Protein AF-A0A7C7FNX7-F1 (afdb_monomer_lite)

Structure (mmCIF, N/CA/C/O backbone):
data_AF-A0A7C7FNX7-F1
#
_entry.id   AF-A0A7C7FNX7-F1
#
loop_
_atom_site.group_PDB
_atom_site.id
_atom_site.type_symbol
_atom_site.label_atom_id
_atom_site.label_alt_id
_atom_site.label_comp_id
_atom_site.label_asym_id
_atom_site.label_entity_id
_atom_site.label_seq_id
_atom_site.pdbx_PDB_ins_code
_atom_site.Cartn_x
_atom_site.Cartn_y
_atom_site.Cartn_z
_atom_site.occupancy
_atom_site.B_iso_or_equiv
_atom_site.auth_seq_id
_atom_site.auth_comp_id
_atom_site.auth_asym_id
_atom_site.auth_atom_id
_atom_site.pdbx_PDB_model_num
ATOM 1 N N . MET A 1 1 ? 44.737 -27.401 10.312 1.00 45.41 1 MET A N 1
ATOM 2 C CA . MET A 1 1 ? 44.401 -27.559 8.878 1.00 45.41 1 MET A CA 1
ATOM 3 C C . MET A 1 1 ? 43.251 -26.613 8.547 1.00 45.41 1 MET A C 1
ATOM 5 O O . MET A 1 1 ? 42.164 -26.825 9.060 1.00 45.41 1 MET A O 1
ATOM 9 N N . ALA A 1 2 ? 43.481 -25.545 7.776 1.00 48.00 2 ALA A N 1
ATOM 10 C CA . ALA A 1 2 ? 42.431 -24.605 7.366 1.00 48.00 2 ALA A CA 1
ATOM 11 C C . ALA A 1 2 ? 42.115 -24.817 5.878 1.00 48.00 2 ALA A C 1
ATOM 13 O O . ALA A 1 2 ? 42.978 -24.641 5.018 1.00 48.00 2 ALA A O 1
ATOM 14 N N . ALA A 1 3 ? 40.890 -25.251 5.582 1.00 56.72 3 ALA A N 1
ATOM 15 C CA . ALA A 1 3 ? 40.436 -25.540 4.229 1.00 56.72 3 ALA A CA 1
ATOM 16 C C . ALA A 1 3 ? 40.260 -24.241 3.424 1.00 56.72 3 ALA A C 1
ATOM 18 O O . ALA A 1 3 ? 39.445 -23.379 3.752 1.00 56.72 3 ALA A O 1
ATOM 19 N N . LYS A 1 4 ? 41.028 -24.105 2.340 1.00 54.16 4 LYS A N 1
ATOM 20 C CA . LYS A 1 4 ? 40.952 -22.979 1.403 1.00 54.16 4 LYS A CA 1
ATOM 21 C C . LYS A 1 4 ? 39.741 -23.169 0.476 1.00 54.16 4 LYS A C 1
ATOM 23 O O . LYS A 1 4 ? 39.792 -23.968 -0.456 1.00 54.16 4 LYS A O 1
ATOM 28 N N . LYS A 1 5 ? 38.649 -22.433 0.706 1.00 54.88 5 LYS A N 1
ATOM 29 C CA . LYS A 1 5 ? 37.478 -22.399 -0.192 1.00 54.88 5 LYS A CA 1
ATOM 30 C C . LYS A 1 5 ? 37.850 -21.672 -1.494 1.00 54.88 5 LYS A C 1
ATOM 32 O O . LYS A 1 5 ? 37.996 -20.453 -1.505 1.00 54.88 5 LYS A O 1
ATOM 37 N N . LYS A 1 6 ? 38.028 -22.409 -2.598 1.00 52.97 6 LYS A N 1
ATOM 38 C CA . LYS A 1 6 ? 38.186 -21.830 -3.945 1.00 52.97 6 LYS A CA 1
ATOM 39 C C . LYS A 1 6 ? 36.827 -21.321 -4.436 1.00 52.97 6 LYS A C 1
ATOM 41 O O . LYS A 1 6 ? 35.937 -22.111 -4.725 1.00 52.97 6 LYS A O 1
ATOM 46 N N . ILE A 1 7 ? 36.675 -20.003 -4.534 1.00 62.59 7 ILE A N 1
ATOM 47 C CA . ILE A 1 7 ? 35.540 -19.360 -5.202 1.00 62.59 7 ILE A CA 1
ATOM 48 C C . ILE A 1 7 ? 35.796 -19.458 -6.711 1.00 62.59 7 ILE A C 1
ATOM 50 O O . ILE A 1 7 ? 36.658 -18.768 -7.252 1.00 62.59 7 ILE A O 1
ATOM 54 N N . THR A 1 8 ? 35.098 -20.363 -7.391 1.00 60.53 8 THR A N 1
ATOM 55 C CA . THR A 1 8 ? 35.139 -20.499 -8.851 1.00 60.53 8 THR A CA 1
ATOM 56 C C . THR A 1 8 ? 34.209 -19.459 -9.466 1.00 60.53 8 THR A C 1
ATOM 58 O O . THR A 1 8 ? 33.028 -19.707 -9.696 1.00 60.53 8 THR A O 1
ATOM 61 N N . THR A 1 9 ? 34.720 -18.254 -9.694 1.00 65.25 9 THR A N 1
ATOM 62 C CA . THR A 1 9 ? 33.984 -17.221 -10.426 1.00 65.25 9 THR A CA 1
ATOM 63 C C . THR A 1 9 ? 33.768 -17.683 -11.867 1.00 65.25 9 THR A C 1
ATOM 65 O O . THR A 1 9 ? 34.737 -17.932 -12.589 1.00 65.25 9 THR A O 1
ATOM 68 N N . ASN A 1 10 ? 32.504 -17.783 -12.294 1.00 65.25 10 ASN A N 1
ATOM 69 C CA . ASN A 1 10 ? 32.106 -18.059 -13.676 1.00 65.25 10 ASN A CA 1
ATOM 70 C C . ASN A 1 10 ? 32.500 -16.867 -14.574 1.00 65.25 10 ASN A C 1
ATOM 72 O O . ASN A 1 10 ? 31.714 -15.963 -14.849 1.00 65.25 10 ASN A O 1
ATOM 76 N N . ARG A 1 11 ? 33.778 -16.838 -14.961 1.00 70.19 11 ARG A N 1
ATOM 77 C CA . ARG A 1 11 ? 34.426 -15.768 -15.733 1.00 70.19 11 ARG A CA 1
ATOM 78 C C . ARG A 1 11 ? 33.885 -15.643 -17.159 1.00 70.19 11 ARG A C 1
ATOM 80 O O . ARG A 1 11 ? 34.143 -14.629 -17.788 1.00 70.19 11 ARG A O 1
ATOM 87 N N . SER A 1 12 ? 33.199 -16.660 -17.684 1.00 73.62 12 SER A N 1
ATOM 88 C CA . SER A 1 12 ? 32.731 -16.675 -19.075 1.00 73.62 12 SER A CA 1
ATOM 89 C C . SER A 1 12 ? 31.522 -15.765 -19.262 1.00 73.62 12 SER A C 1
ATOM 91 O O . SER A 1 12 ? 31.578 -14.867 -20.093 1.00 73.62 12 SER A O 1
ATOM 93 N N . VAL A 1 13 ? 30.489 -15.913 -18.428 1.00 80.06 13 VAL A N 1
ATOM 94 C CA . VAL A 1 13 ? 29.275 -15.090 -18.525 1.00 80.06 13 VAL A CA 1
ATOM 95 C C . VAL A 1 13 ? 29.602 -13.620 -18.262 1.00 80.06 13 VAL A C 1
ATOM 97 O O . VAL A 1 13 ? 29.242 -12.760 -19.056 1.00 80.06 13 VAL A O 1
ATOM 100 N N . THR A 1 14 ? 30.370 -13.315 -17.210 1.00 81.00 14 THR A N 1
ATOM 101 C CA . THR A 1 14 ? 30.761 -11.927 -16.907 1.00 81.00 14 THR A CA 1
ATOM 102 C C . THR A 1 14 ? 31.617 -11.299 -18.004 1.00 81.00 14 THR A C 1
ATOM 104 O O . THR A 1 14 ? 31.426 -10.125 -18.298 1.00 81.00 14 T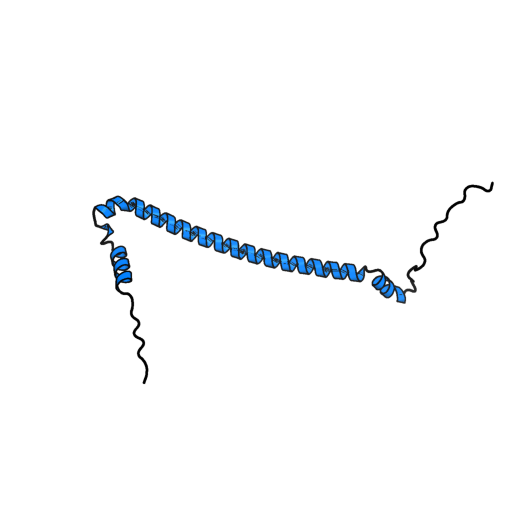HR A O 1
ATOM 107 N N . ARG A 1 15 ? 32.502 -12.057 -18.669 1.00 81.69 15 ARG A N 1
ATOM 108 C CA . ARG A 1 15 ? 33.242 -11.566 -19.845 1.00 81.69 15 ARG A CA 1
ATOM 109 C C . ARG A 1 15 ? 32.327 -11.293 -21.032 1.00 81.69 15 ARG A C 1
ATOM 111 O O . ARG A 1 15 ? 32.461 -10.234 -21.624 1.00 81.69 15 ARG A O 1
ATOM 118 N N . SER A 1 16 ? 31.367 -12.167 -21.326 1.00 76.44 16 SER A N 1
ATOM 119 C CA . SER A 1 16 ? 30.401 -11.934 -22.407 1.00 76.44 16 SER A CA 1
ATOM 120 C C . SER A 1 16 ? 29.541 -10.692 -22.156 1.00 76.44 16 SER A C 1
ATOM 122 O O . SER A 1 16 ? 29.326 -9.904 -23.071 1.00 76.44 16 SER A O 1
ATOM 124 N N . PHE A 1 17 ? 29.115 -10.450 -20.911 1.00 82.44 17 PHE A N 1
ATOM 125 C CA . PHE A 1 17 ? 28.437 -9.199 -20.549 1.00 82.44 17 PHE A CA 1
ATOM 126 C C . PHE A 1 17 ? 29.362 -7.978 -20.686 1.00 82.44 17 PHE A C 1
ATOM 128 O O . PHE A 1 17 ? 28.940 -6.962 -21.229 1.00 82.44 17 PHE A O 1
ATOM 135 N N . LEU A 1 18 ? 30.624 -8.071 -20.253 1.00 83.25 18 LEU A N 1
ATOM 136 C CA . LEU A 1 18 ? 31.604 -6.986 -20.404 1.00 83.25 18 LEU A CA 1
ATOM 137 C C . LEU A 1 18 ? 31.927 -6.686 -21.878 1.00 83.25 18 LEU A C 1
ATOM 139 O O . LEU A 1 18 ? 32.066 -5.526 -22.245 1.00 83.25 18 LEU A O 1
ATOM 143 N N . GLU A 1 19 ? 32.010 -7.700 -22.738 1.00 79.94 19 GLU A N 1
ATOM 144 C CA . GLU A 1 19 ? 32.243 -7.547 -24.181 1.00 79.94 19 GLU A CA 1
ATOM 145 C C . GLU A 1 19 ? 31.055 -6.891 -24.899 1.00 79.94 19 GLU A C 1
ATOM 147 O O . GLU A 1 19 ? 31.257 -6.074 -25.800 1.00 79.94 19 GLU A O 1
ATOM 152 N N . VAL A 1 20 ? 29.826 -7.196 -24.470 1.00 80.00 20 VAL A N 1
ATOM 153 C CA . VAL A 1 20 ? 28.607 -6.536 -24.963 1.00 80.00 20 VAL A CA 1
ATOM 154 C C . VAL A 1 20 ? 28.541 -5.081 -24.486 1.00 80.00 20 VAL A C 1
ATOM 156 O O . VAL A 1 20 ? 28.216 -4.201 -25.282 1.00 80.00 20 VAL A O 1
ATOM 159 N N . LEU A 1 21 ? 28.911 -4.803 -23.230 1.00 77.56 21 LEU A N 1
ATOM 160 C CA . LEU A 1 21 ? 28.955 -3.441 -22.677 1.00 77.56 21 LEU A CA 1
ATOM 161 C C . LEU A 1 21 ? 30.069 -2.577 -23.286 1.00 77.56 21 LEU A C 1
ATOM 163 O O . LEU A 1 21 ? 29.871 -1.382 -23.474 1.00 77.56 21 LEU A O 1
ATOM 167 N N . ASN A 1 22 ? 31.206 -3.175 -23.655 1.00 79.06 22 ASN A N 1
ATOM 168 C CA . ASN A 1 22 ? 32.313 -2.491 -24.333 1.00 79.06 22 ASN A CA 1
ATOM 169 C C . ASN A 1 22 ? 31.995 -2.112 -25.794 1.00 79.06 22 ASN A C 1
ATOM 171 O O . ASN A 1 22 ? 32.835 -1.526 -26.472 1.00 79.06 22 ASN A O 1
ATOM 175 N N . GLY A 1 23 ? 30.807 -2.450 -26.307 1.00 75.81 23 GLY A N 1
ATOM 176 C CA . GLY A 1 23 ? 30.300 -1.939 -27.582 1.00 75.81 23 GLY A CA 1
ATOM 177 C C . GLY A 1 23 ? 30.877 -2.597 -28.835 1.00 75.81 23 GLY A C 1
ATOM 178 O O . GLY A 1 23 ? 30.376 -2.339 -29.924 1.00 75.81 23 GLY A O 1
ATOM 179 N N . ASN A 1 24 ? 31.837 -3.520 -28.713 1.00 78.06 24 ASN A N 1
ATOM 180 C CA . ASN A 1 24 ? 32.415 -4.232 -29.862 1.00 78.06 24 ASN A CA 1
ATOM 181 C C . ASN A 1 24 ? 31.376 -5.088 -30.625 1.00 78.06 24 ASN A C 1
ATOM 183 O O . ASN A 1 24 ? 31.545 -5.405 -31.800 1.00 78.06 24 ASN A O 1
ATOM 187 N N . PHE A 1 25 ? 30.272 -5.457 -29.967 1.00 74.81 25 PHE A N 1
ATOM 188 C CA . PHE A 1 25 ? 29.124 -6.104 -30.607 1.00 74.81 25 PHE A CA 1
ATOM 189 C C . PHE A 1 25 ? 28.284 -5.131 -31.455 1.00 74.81 25 PHE A C 1
ATOM 191 O O . PHE A 1 25 ? 27.757 -5.531 -32.491 1.00 74.81 25 PHE A O 1
ATOM 198 N N . LEU A 1 26 ? 28.192 -3.861 -31.048 1.00 73.75 26 LEU A N 1
ATOM 199 C CA . LEU A 1 26 ? 27.372 -2.831 -31.698 1.00 73.75 26 LEU A CA 1
ATOM 200 C C . LEU A 1 26 ? 27.996 -2.322 -33.003 1.00 73.75 26 LEU A C 1
ATOM 202 O O . LEU A 1 26 ? 27.277 -1.815 -33.855 1.00 73.75 26 LEU A O 1
ATOM 206 N N . THR A 1 27 ? 29.307 -2.499 -33.184 1.00 74.81 27 THR A N 1
ATOM 207 C CA . THR A 1 27 ? 30.049 -2.097 -34.392 1.00 74.81 27 THR A CA 1
ATOM 208 C C . THR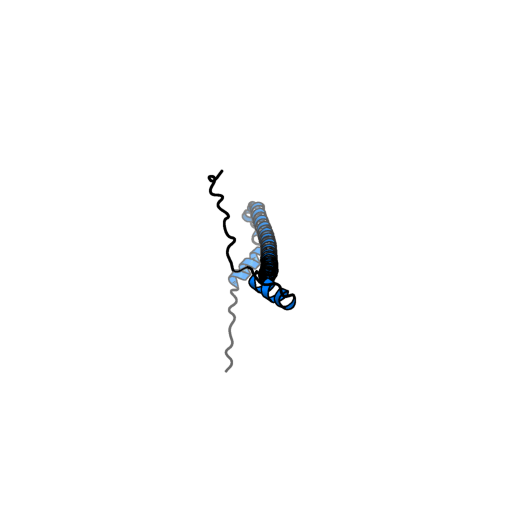 A 1 27 ? 29.840 -3.038 -35.583 1.00 74.81 27 THR A C 1
ATOM 210 O O . THR A 1 27 ? 30.262 -2.728 -36.693 1.00 74.81 27 THR A O 1
ATOM 213 N N . ARG A 1 28 ? 29.204 -4.202 -35.386 1.00 79.25 28 ARG A N 1
ATOM 214 C CA . ARG A 1 28 ? 28.865 -5.115 -36.490 1.00 79.25 28 ARG A CA 1
ATOM 215 C C . ARG A 1 28 ? 27.716 -4.514 -37.305 1.00 79.25 28 ARG A C 1
ATOM 217 O O . ARG A 1 28 ? 26.705 -4.131 -36.725 1.00 79.25 28 ARG A O 1
ATOM 224 N N . GLU A 1 29 ? 27.815 -4.504 -38.636 1.00 76.12 29 GLU A N 1
ATOM 225 C CA . GLU A 1 29 ? 26.784 -3.944 -39.539 1.00 76.12 29 GLU A CA 1
ATOM 226 C C . GLU A 1 29 ? 25.363 -4.461 -39.238 1.00 76.12 29 GLU A C 1
ATOM 228 O O . GLU A 1 29 ? 24.398 -3.694 -39.233 1.00 76.12 29 GLU A O 1
ATOM 233 N N . SER A 1 30 ? 25.226 -5.743 -38.883 1.00 75.88 30 SER A N 1
ATOM 234 C CA . SER A 1 30 ? 23.943 -6.334 -38.479 1.00 75.88 30 SER A CA 1
ATOM 235 C C . SER A 1 30 ? 23.401 -5.778 -37.156 1.00 75.88 30 SER A C 1
ATOM 237 O O . SER A 1 30 ? 22.191 -5.646 -36.997 1.00 75.88 30 SER A O 1
ATOM 239 N N . ALA A 1 31 ? 24.270 -5.439 -36.199 1.00 77.94 31 ALA A N 1
ATOM 240 C CA . ALA A 1 31 ? 23.863 -4.884 -34.909 1.00 77.94 31 ALA A CA 1
ATOM 241 C C . ALA A 1 31 ? 23.392 -3.430 -35.046 1.00 77.94 31 ALA A C 1
ATOM 243 O O . ALA A 1 31 ? 22.393 -3.057 -34.432 1.00 77.94 31 ALA A O 1
ATOM 244 N N . ILE A 1 32 ? 24.033 -2.643 -35.919 1.00 81.19 32 ILE A N 1
ATOM 245 C CA . ILE A 1 32 ? 23.621 -1.265 -36.232 1.00 81.19 32 ILE A CA 1
ATOM 246 C C . ILE A 1 32 ? 22.194 -1.244 -36.803 1.00 81.19 32 ILE A C 1
ATOM 248 O O . ILE A 1 32 ? 21.377 -0.417 -36.399 1.00 81.19 32 ILE A O 1
ATOM 252 N N . LYS A 1 33 ? 21.845 -2.207 -37.669 1.00 85.56 33 LYS A N 1
ATOM 253 C CA . LYS A 1 33 ? 20.494 -2.334 -38.247 1.00 85.56 33 LYS A CA 1
ATOM 254 C C . LYS A 1 33 ? 19.403 -2.612 -37.201 1.00 85.56 33 LYS A C 1
ATOM 256 O O . LYS A 1 33 ? 18.269 -2.167 -37.368 1.00 85.56 33 LYS A O 1
ATOM 261 N N . HIS A 1 34 ? 19.728 -3.333 -36.126 1.00 86.00 34 HIS A N 1
ATOM 262 C CA . HIS A 1 34 ? 18.785 -3.694 -35.056 1.00 86.00 34 HIS A CA 1
ATOM 263 C C . HIS A 1 34 ? 18.878 -2.799 -33.811 1.00 86.00 34 HIS A C 1
ATOM 265 O O . HIS A 1 34 ? 18.091 -2.959 -32.877 1.00 86.00 34 HIS A O 1
ATOM 271 N N . LEU A 1 35 ? 19.786 -1.822 -33.807 1.00 86.62 35 LEU A N 1
ATOM 272 C CA . LEU A 1 35 ? 19.967 -0.861 -32.724 1.00 86.62 35 LEU A CA 1
ATOM 273 C C . LEU A 1 35 ? 18.668 -0.156 -32.271 1.00 86.62 35 LEU A C 1
ATOM 275 O O . LEU A 1 35 ? 18.428 -0.129 -31.062 1.00 86.62 35 LEU A O 1
ATOM 279 N N . PRO A 1 36 ? 17.785 0.355 -33.161 1.00 88.31 36 PRO A N 1
ATOM 280 C CA . PRO A 1 36 ? 16.537 0.990 -32.722 1.00 88.31 36 PRO A CA 1
ATOM 281 C C . PRO A 1 36 ? 15.582 0.015 -32.016 1.00 88.31 36 PRO A C 1
ATOM 283 O O . PRO A 1 36 ? 14.895 0.399 -31.073 1.00 88.31 36 PRO A O 1
ATOM 286 N N . PHE A 1 37 ? 15.568 -1.261 -32.416 1.00 88.81 37 PHE A N 1
ATOM 287 C CA . PHE A 1 37 ? 14.770 -2.294 -31.749 1.00 88.81 37 PHE A CA 1
ATOM 288 C C . PHE A 1 37 ? 15.323 -2.631 -30.357 1.00 88.81 37 PHE A C 1
ATOM 290 O O . PHE A 1 37 ? 14.562 -2.804 -29.407 1.00 88.81 37 PHE A O 1
ATOM 297 N N . LEU A 1 38 ? 16.648 -2.668 -30.207 1.00 88.62 38 LEU A N 1
ATOM 298 C CA . LEU A 1 38 ? 17.281 -2.897 -28.910 1.00 88.62 38 LEU A CA 1
ATOM 299 C C . LEU A 1 38 ? 17.010 -1.732 -27.946 1.00 88.62 38 LEU A C 1
ATOM 301 O O . LEU A 1 38 ? 16.678 -1.972 -26.788 1.00 88.62 38 LEU A O 1
ATOM 305 N N . LEU A 1 39 ? 17.054 -0.486 -28.430 1.00 90.31 39 LEU A N 1
ATOM 306 C CA . LEU A 1 39 ? 16.658 0.693 -27.650 1.00 90.31 39 LEU A CA 1
ATOM 307 C C . LEU A 1 39 ? 15.179 0.672 -27.243 1.00 90.31 39 LEU A C 1
ATOM 309 O O . LEU A 1 39 ? 14.830 1.083 -26.138 1.00 90.31 39 LEU A O 1
ATOM 313 N N . PHE A 1 40 ? 14.302 0.164 -28.106 1.00 93.88 40 PHE A N 1
ATOM 314 C CA . PHE A 1 40 ? 12.901 -0.031 -27.748 1.00 93.88 40 PHE A CA 1
ATOM 315 C C . PHE A 1 40 ? 12.744 -1.031 -26.591 1.00 93.88 40 PHE A C 1
ATOM 317 O O . PHE A 1 40 ? 12.014 -0.768 -25.635 1.00 93.88 40 PHE A O 1
ATOM 324 N N . LEU A 1 41 ? 13.477 -2.148 -26.626 1.00 94.12 41 LEU A N 1
ATOM 325 C CA . LEU A 1 41 ? 13.461 -3.133 -25.542 1.00 94.12 41 LEU A CA 1
ATOM 326 C C . LEU A 1 41 ? 14.027 -2.578 -24.233 1.00 94.12 41 LEU A C 1
ATOM 328 O O . LEU A 1 41 ? 13.445 -2.817 -23.176 1.00 94.12 41 LEU A O 1
ATOM 332 N N . THR A 1 42 ? 15.129 -1.826 -24.275 1.00 93.12 42 THR A N 1
ATOM 333 C CA . THR A 1 42 ? 15.693 -1.220 -23.057 1.00 93.12 42 THR A CA 1
ATOM 334 C C . THR A 1 42 ? 14.730 -0.210 -22.441 1.00 93.12 42 THR A C 1
ATOM 336 O O . THR A 1 42 ? 14.570 -0.197 -21.220 1.00 93.12 42 THR A O 1
ATOM 339 N N . LEU A 1 43 ? 14.027 0.575 -23.263 1.00 96.56 43 LEU A N 1
ATOM 340 C CA . LEU A 1 43 ? 12.975 1.481 -22.804 1.00 96.56 43 LEU A CA 1
ATOM 341 C C . LEU A 1 43 ? 11.818 0.721 -22.146 1.00 96.56 43 LEU A C 1
ATOM 343 O O . LEU A 1 43 ? 11.333 1.136 -21.093 1.00 96.56 43 LEU A O 1
ATOM 347 N N . LEU A 1 44 ? 11.408 -0.413 -22.717 1.00 96.31 44 LEU A N 1
ATOM 348 C CA . LEU A 1 44 ? 10.352 -1.261 -22.160 1.00 96.31 44 LEU A CA 1
ATOM 349 C C . LEU A 1 44 ? 10.770 -1.843 -20.802 1.00 96.31 44 LEU A C 1
ATOM 351 O O . LEU A 1 44 ? 10.003 -1.784 -19.843 1.00 96.31 44 LEU A O 1
ATOM 355 N N . VAL A 1 45 ? 12.012 -2.319 -20.682 1.00 95.75 45 VAL A N 1
ATOM 356 C CA . VAL A 1 45 ? 12.576 -2.799 -19.409 1.00 95.75 45 VAL A CA 1
ATOM 357 C C . VAL A 1 45 ? 12.626 -1.679 -18.369 1.00 95.75 45 VAL A C 1
ATOM 359 O O . VAL A 1 45 ? 12.219 -1.887 -17.226 1.00 95.75 45 VAL A O 1
ATOM 362 N N . LEU A 1 46 ? 13.071 -0.480 -18.749 1.00 96.00 46 LEU A N 1
ATOM 363 C CA . LEU A 1 46 ? 13.113 0.665 -17.840 1.00 96.00 46 LEU A CA 1
ATOM 364 C C . LEU A 1 46 ? 11.704 1.065 -17.375 1.00 96.00 46 LEU A C 1
ATOM 366 O O . LEU A 1 46 ? 11.483 1.288 -16.184 1.00 96.00 46 LEU A O 1
ATOM 370 N N . SER A 1 47 ? 10.740 1.088 -18.298 1.00 96.75 47 SER A N 1
ATOM 371 C CA . SER A 1 47 ? 9.329 1.330 -17.990 1.00 96.75 47 SER A CA 1
ATOM 372 C C . SER A 1 47 ? 8.764 0.260 -17.051 1.00 96.75 47 SER A C 1
ATOM 374 O O . SER A 1 47 ? 8.058 0.583 -16.095 1.00 96.75 47 SER A O 1
ATOM 376 N N . TYR A 1 48 ? 9.117 -1.009 -17.258 1.00 95.88 48 TYR A N 1
ATOM 377 C CA . TYR A 1 48 ? 8.703 -2.112 -16.394 1.00 95.88 48 TYR A CA 1
ATOM 378 C C . TYR A 1 48 ? 9.244 -1.965 -14.968 1.00 95.88 48 TYR A C 1
ATOM 380 O O . TYR A 1 48 ? 8.477 -2.071 -14.013 1.00 95.88 48 TYR A O 1
ATOM 388 N N . ILE A 1 49 ? 10.536 -1.657 -14.810 1.00 94.69 49 ILE A N 1
ATOM 389 C CA . ILE A 1 49 ? 11.147 -1.422 -13.491 1.00 94.69 49 ILE A CA 1
ATOM 390 C C . ILE A 1 49 ? 10.459 -0.242 -12.789 1.00 94.69 49 ILE A C 1
ATOM 392 O O . ILE A 1 49 ? 10.136 -0.327 -11.603 1.00 94.69 49 ILE A O 1
ATOM 396 N N . GLY A 1 50 ? 10.172 0.836 -13.527 1.00 95.00 50 GLY A N 1
ATOM 397 C CA . GLY A 1 50 ? 9.426 1.983 -13.009 1.00 95.00 50 GLY A CA 1
ATOM 398 C C . GLY A 1 50 ? 8.029 1.603 -12.508 1.00 95.00 50 GLY A C 1
ATOM 399 O O . GLY A 1 50 ? 7.660 1.942 -11.381 1.00 95.00 50 GLY A O 1
ATOM 400 N N . ASN A 1 51 ? 7.280 0.840 -13.305 1.00 95.75 51 ASN A N 1
ATOM 401 C CA . ASN A 1 51 ? 5.954 0.348 -12.928 1.00 95.75 51 ASN A CA 1
ATOM 402 C C . ASN A 1 51 ? 6.001 -0.595 -11.717 1.00 95.75 51 ASN A C 1
ATOM 404 O O . ASN A 1 51 ? 5.160 -0.484 -10.826 1.00 95.75 51 ASN A O 1
ATOM 408 N N . ALA A 1 52 ? 6.997 -1.480 -11.638 1.00 94.31 52 ALA A N 1
ATOM 409 C CA . ALA A 1 52 ? 7.169 -2.387 -10.507 1.00 94.31 52 ALA A CA 1
ATOM 410 C C . ALA A 1 52 ? 7.400 -1.619 -9.193 1.00 94.31 52 ALA A C 1
ATOM 412 O O . ALA A 1 52 ? 6.756 -1.911 -8.185 1.00 94.31 52 ALA A O 1
ATOM 413 N N . HIS A 1 53 ? 8.248 -0.585 -9.211 1.00 94.81 53 HIS A N 1
ATOM 414 C CA . HIS A 1 53 ? 8.462 0.266 -8.037 1.00 94.81 53 HIS A CA 1
ATOM 415 C C . HIS A 1 53 ? 7.221 1.071 -7.645 1.00 94.81 53 HIS A C 1
ATOM 417 O O . HIS A 1 53 ? 6.982 1.283 -6.454 1.00 94.81 53 HIS A O 1
ATOM 423 N N . TYR A 1 54 ? 6.428 1.526 -8.618 1.00 92.69 54 TYR A N 1
ATOM 424 C CA . TYR A 1 54 ? 5.161 2.196 -8.329 1.00 92.69 54 TYR A CA 1
ATOM 425 C C . TYR A 1 54 ? 4.176 1.238 -7.647 1.00 92.69 54 TYR A C 1
ATOM 427 O O . TYR A 1 54 ? 3.647 1.557 -6.582 1.00 92.69 54 TYR A O 1
ATOM 435 N N . ALA A 1 55 ? 4.019 0.029 -8.191 1.00 91.69 55 ALA A N 1
ATOM 436 C CA . ALA A 1 55 ? 3.160 -0.999 -7.616 1.00 91.69 55 ALA A CA 1
ATOM 437 C C . ALA A 1 55 ? 3.585 -1.375 -6.187 1.00 91.69 55 ALA A C 1
ATOM 439 O O . ALA A 1 55 ? 2.738 -1.479 -5.301 1.00 91.69 55 ALA A O 1
ATOM 440 N N . GLU A 1 56 ? 4.889 -1.515 -5.928 1.00 91.56 56 GLU A N 1
ATOM 441 C CA . GLU A 1 56 ? 5.397 -1.817 -4.586 1.00 91.56 56 GLU A CA 1
ATOM 442 C C . GLU A 1 56 ? 5.039 -0.719 -3.570 1.00 91.56 56 GLU A C 1
ATOM 444 O O . GLU A 1 56 ? 4.615 -1.020 -2.450 1.00 91.56 56 GLU A O 1
ATOM 449 N N . LYS A 1 57 ? 5.164 0.558 -3.953 1.00 91.44 57 LYS A N 1
ATOM 450 C CA . LYS A 1 57 ? 4.779 1.683 -3.085 1.00 91.44 57 LYS A CA 1
ATOM 451 C C . LYS A 1 57 ? 3.287 1.648 -2.765 1.00 91.44 57 LYS A C 1
ATOM 453 O O . LYS A 1 57 ? 2.922 1.699 -1.591 1.00 91.44 57 LYS A O 1
ATOM 458 N N . THR A 1 58 ? 2.443 1.481 -3.781 1.00 91.38 58 THR A N 1
ATOM 459 C CA . THR A 1 58 ? 0.986 1.395 -3.606 1.00 91.38 58 THR A CA 1
ATOM 460 C C . THR A 1 58 ? 0.585 0.209 -2.728 1.00 91.38 58 THR A C 1
ATOM 462 O O . THR A 1 58 ? -0.290 0.339 -1.870 1.00 91.38 58 THR A O 1
ATOM 465 N N . LEU A 1 59 ? 1.245 -0.942 -2.882 1.00 92.75 59 LEU A N 1
ATOM 466 C CA . LEU A 1 59 ? 1.004 -2.110 -2.033 1.00 92.75 59 LEU A CA 1
ATOM 467 C C . LEU A 1 59 ? 1.356 -1.826 -0.569 1.00 92.75 59 LEU A C 1
ATOM 469 O O . LEU A 1 59 ? 0.528 -2.064 0.312 1.00 92.75 59 LEU A O 1
ATOM 473 N N . ARG A 1 60 ? 2.532 -1.243 -0.303 1.00 92.62 60 ARG A N 1
ATOM 474 C CA . ARG A 1 60 ? 2.954 -0.868 1.059 1.00 92.62 60 ARG A CA 1
ATOM 475 C C . ARG A 1 60 ? 1.994 0.134 1.707 1.00 92.62 60 ARG A C 1
ATOM 477 O O . ARG A 1 60 ? 1.711 0.036 2.902 1.00 92.62 60 ARG A O 1
ATOM 4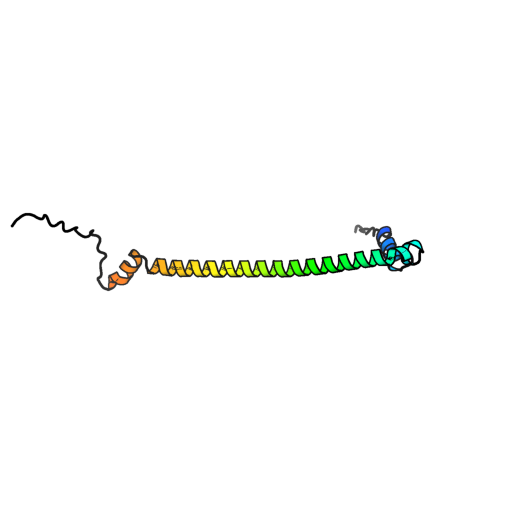84 N N . GLU A 1 61 ? 1.489 1.102 0.949 1.00 92.81 61 GLU A N 1
ATOM 485 C CA . GLU A 1 61 ? 0.491 2.061 1.437 1.00 92.81 61 GLU A CA 1
ATOM 486 C C . GLU A 1 61 ? -0.851 1.388 1.740 1.00 92.81 61 GLU A C 1
ATOM 488 O O . GLU A 1 61 ? -1.441 1.638 2.794 1.00 92.81 61 GLU A O 1
ATOM 493 N N . SER A 1 62 ? -1.299 0.476 0.873 1.00 91.75 62 SER A N 1
ATOM 494 C CA . SER A 1 62 ? -2.520 -0.306 1.091 1.00 91.75 62 SER A CA 1
ATOM 495 C C . SER A 1 62 ? -2.444 -1.136 2.375 1.00 91.75 62 SER A C 1
ATOM 497 O O . SER A 1 62 ? -3.397 -1.165 3.156 1.00 91.75 62 SER A O 1
ATOM 499 N N . GLU A 1 63 ? -1.305 -1.777 2.641 1.00 93.25 63 GLU A N 1
ATOM 500 C CA . GLU A 1 63 ? -1.090 -2.544 3.872 1.00 93.25 63 GLU A CA 1
ATOM 501 C C . GLU A 1 63 ? -1.146 -1.664 5.124 1.00 93.25 63 GLU A C 1
ATOM 503 O O . GLU A 1 63 ? -1.828 -2.014 6.094 1.00 93.25 63 GLU A O 1
ATOM 508 N N . LYS A 1 64 ? -0.498 -0.492 5.094 1.00 94.19 64 LYS A N 1
ATOM 509 C CA . LYS A 1 64 ? -0.577 0.485 6.191 1.00 94.19 64 LYS A CA 1
ATOM 510 C C . LYS A 1 64 ? -2.015 0.932 6.437 1.00 94.19 64 LYS A C 1
ATOM 512 O O . LYS A 1 64 ? -2.470 0.928 7.580 1.00 94.19 64 LYS A O 1
ATOM 517 N N . LEU A 1 65 ? -2.752 1.262 5.377 1.00 93.19 65 LEU A N 1
ATOM 518 C CA . LEU A 1 65 ? -4.143 1.693 5.493 1.00 93.19 65 LEU A CA 1
ATOM 519 C C . LEU A 1 65 ? -5.034 0.587 6.077 1.00 93.19 65 LEU A C 1
ATOM 521 O O . LEU A 1 65 ? -5.838 0.851 6.970 1.00 93.19 65 LEU A O 1
ATOM 525 N N . LYS A 1 66 ? -4.856 -0.665 5.638 1.00 93.31 66 LYS A N 1
ATOM 526 C CA . LYS A 1 66 ? -5.569 -1.828 6.195 1.00 93.31 66 LYS A CA 1
ATOM 527 C C . LYS A 1 66 ? -5.280 -2.021 7.682 1.00 93.31 66 LYS A C 1
ATOM 529 O O . LYS A 1 66 ? -6.203 -2.320 8.441 1.00 93.31 66 LYS A O 1
ATOM 534 N N . LYS A 1 67 ? -4.026 -1.837 8.110 1.00 94.88 67 LYS A N 1
ATOM 535 C CA . LYS A 1 67 ? -3.652 -1.902 9.529 1.00 94.88 67 LYS A CA 1
ATOM 536 C C . LYS A 1 67 ? -4.380 -0.826 10.339 1.00 94.88 67 LYS A C 1
ATOM 538 O O . LYS A 1 67 ? -5.030 -1.165 11.326 1.00 94.88 67 LYS A O 1
ATOM 543 N N . ASN A 1 68 ? -4.370 0.419 9.866 1.00 94.06 68 ASN A N 1
ATOM 544 C CA . ASN A 1 68 ? -5.060 1.531 10.528 1.00 94.06 68 ASN A CA 1
ATOM 545 C C . ASN A 1 68 ? -6.576 1.292 10.621 1.00 94.06 68 ASN A C 1
ATOM 547 O O . ASN A 1 68 ? -7.179 1.512 11.668 1.00 94.06 68 ASN A O 1
ATOM 551 N N . LEU A 1 69 ? -7.201 0.779 9.554 1.00 95.62 69 LEU A N 1
ATOM 552 C CA . LEU A 1 69 ? -8.620 0.410 9.569 1.00 95.62 69 LEU A CA 1
ATOM 553 C C . LEU A 1 69 ? -8.923 -0.686 10.596 1.00 95.62 69 LEU A C 1
ATOM 555 O O . LEU A 1 69 ? -9.950 -0.626 11.273 1.00 95.62 69 LEU A O 1
ATOM 559 N N . LYS A 1 70 ? -8.044 -1.685 10.725 1.00 94.31 70 LYS A N 1
ATOM 560 C CA . LYS A 1 70 ? -8.195 -2.755 11.718 1.00 94.31 70 LYS A CA 1
ATOM 561 C C . LYS A 1 70 ? -8.096 -2.209 13.143 1.00 94.31 70 LYS A C 1
ATOM 563 O O . LYS A 1 70 ? -8.933 -2.560 13.973 1.00 94.31 70 LYS A O 1
ATOM 568 N N . GLU A 1 71 ? -7.118 -1.350 13.412 1.00 94.25 71 GLU A N 1
ATOM 569 C CA . GLU A 1 71 ? -6.948 -0.693 14.714 1.00 94.25 71 GLU A CA 1
ATOM 570 C C . GLU A 1 71 ? -8.164 0.173 15.064 1.00 94.25 71 GLU A C 1
ATOM 572 O O . GLU A 1 71 ? -8.750 0.008 16.134 1.00 94.25 71 GLU A O 1
ATOM 577 N N . LEU A 1 72 ? -8.622 1.009 14.128 1.00 94.81 72 LEU A N 1
ATOM 578 C CA . LEU A 1 72 ? -9.779 1.880 14.336 1.00 94.81 72 LEU A CA 1
ATOM 579 C C . LEU A 1 72 ? -11.068 1.078 14.562 1.00 94.81 72 LEU A C 1
ATOM 581 O O . LEU A 1 72 ? -11.864 1.400 15.446 1.00 94.81 72 LEU A O 1
ATOM 585 N N . ARG A 1 73 ? -11.262 -0.009 13.806 1.00 93.88 73 ARG A N 1
ATOM 586 C CA . ARG A 1 73 ? -12.397 -0.919 14.000 1.00 93.88 73 ARG A CA 1
ATOM 587 C C . ARG A 1 73 ? -12.347 -1.590 15.368 1.00 93.88 73 ARG A C 1
ATOM 589 O O . ARG A 1 73 ? -13.389 -1.713 16.006 1.00 93.88 73 ARG A O 1
ATOM 596 N N . SER A 1 74 ? -11.164 -2.006 15.816 1.00 94.50 74 SER A N 1
ATOM 597 C CA . SER A 1 74 ? -10.982 -2.571 17.154 1.00 94.50 74 SER A CA 1
ATOM 598 C C . SER A 1 74 ? -11.369 -1.557 18.229 1.00 94.50 74 SER A C 1
ATOM 600 O O . SER A 1 74 ? -12.170 -1.884 19.098 1.00 94.50 74 SER A O 1
ATOM 602 N N . ALA A 1 75 ? -10.879 -0.318 18.129 1.00 94.00 75 ALA A N 1
ATOM 603 C CA . ALA A 1 75 ? -11.205 0.747 19.075 1.00 94.00 75 ALA A CA 1
ATOM 604 C C . ALA A 1 75 ? -12.714 1.045 19.120 1.00 94.00 75 ALA A C 1
ATOM 606 O O . ALA A 1 75 ? -13.298 1.131 20.198 1.00 94.00 75 ALA A O 1
ATOM 607 N N . HIS A 1 76 ? -13.368 1.129 17.957 1.00 93.94 76 HIS A N 1
ATOM 608 C CA . HIS A 1 76 ? -14.816 1.325 17.871 1.00 93.94 76 HIS A CA 1
ATOM 609 C C . HIS A 1 76 ? -15.599 0.175 18.520 1.00 93.94 76 HIS A C 1
ATOM 611 O O . HIS A 1 76 ? -16.576 0.408 19.229 1.00 93.94 76 HIS A O 1
ATOM 617 N N . ILE A 1 77 ? -15.182 -1.071 18.281 1.00 93.19 77 ILE A N 1
ATOM 618 C CA . ILE A 1 77 ? -15.818 -2.246 18.881 1.00 93.19 77 ILE A CA 1
ATOM 619 C C . ILE A 1 77 ? -15.681 -2.201 20.406 1.00 93.19 77 ILE A C 1
ATOM 621 O O . ILE A 1 77 ? -16.689 -2.356 21.090 1.00 93.19 77 ILE A O 1
ATOM 625 N N . THR A 1 78 ? -14.485 -1.927 20.931 1.00 94.69 78 THR A N 1
ATOM 626 C CA . THR A 1 78 ? -14.257 -1.795 22.378 1.00 94.69 78 THR A CA 1
ATOM 627 C C . THR A 1 78 ? -15.122 -0.693 22.987 1.00 94.69 78 THR A C 1
ATOM 629 O O . THR A 1 78 ? -15.867 -0.957 23.923 1.00 94.69 78 THR A O 1
ATOM 632 N N . ALA A 1 79 ? -15.123 0.510 22.406 1.00 92.69 79 ALA A N 1
ATOM 633 C CA . ALA A 1 79 ? -15.930 1.623 22.910 1.00 92.69 79 ALA A CA 1
ATOM 634 C C . ALA A 1 79 ? -17.439 1.313 22.891 1.00 92.69 79 ALA A C 1
ATOM 636 O O . ALA A 1 79 ? -18.171 1.649 23.823 1.00 92.69 79 ALA A O 1
ATOM 637 N N . LYS A 1 80 ? -17.916 0.629 21.843 1.00 91.94 80 LYS A N 1
ATOM 638 C CA . LYS A 1 80 ? -19.305 0.165 21.762 1.00 91.94 80 LYS A CA 1
ATOM 639 C C . LYS A 1 80 ? -19.617 -0.876 22.838 1.00 91.94 80 LYS A C 1
ATOM 641 O O . LYS A 1 80 ? -20.704 -0.830 23.410 1.00 91.94 80 LYS A O 1
ATOM 646 N N . PHE A 1 81 ? -18.700 -1.806 23.103 1.00 92.19 81 PHE A N 1
ATOM 647 C CA . PHE A 1 81 ? -18.865 -2.790 24.171 1.00 92.19 81 PHE A CA 1
ATOM 648 C C . PHE A 1 81 ? -18.933 -2.129 25.545 1.00 92.19 81 PHE A C 1
ATOM 650 O O . PHE A 1 81 ? -19.825 -2.476 26.313 1.00 92.19 81 PHE A O 1
ATOM 657 N N . ASP A 1 82 ? -18.083 -1.142 25.825 1.00 90.69 82 ASP A N 1
ATOM 658 C CA . ASP A 1 82 ? -18.124 -0.397 27.088 1.00 90.69 82 ASP A CA 1
ATOM 659 C C . ASP A 1 82 ? -19.466 0.316 27.280 1.00 90.69 82 ASP A C 1
ATOM 661 O O . ASP A 1 82 ? -20.049 0.281 28.366 1.00 90.69 82 ASP A O 1
ATOM 665 N N . LEU A 1 83 ? -19.999 0.921 26.212 1.00 90.44 83 LEU A N 1
ATOM 666 C CA . LEU A 1 83 ? -21.327 1.527 26.239 1.00 90.44 83 LEU A CA 1
ATOM 667 C C . LEU A 1 83 ? -22.412 0.475 2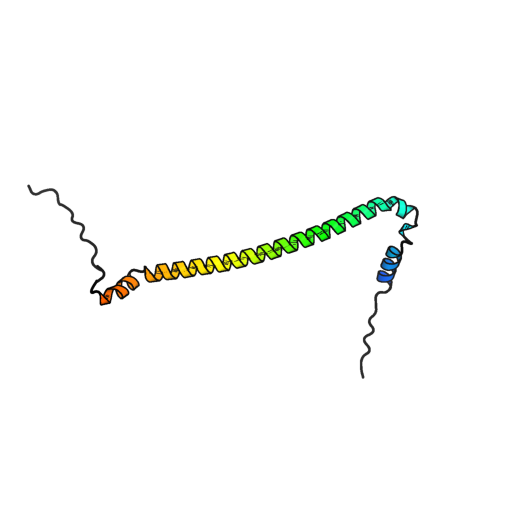6.501 1.00 90.44 83 LEU A C 1
ATOM 669 O O . LEU A 1 83 ? -23.230 0.655 27.395 1.00 90.44 83 LEU A O 1
ATOM 673 N N . MET A 1 84 ? -22.405 -0.639 25.765 1.00 88.81 84 MET A N 1
ATOM 674 C CA . MET A 1 84 ? -23.372 -1.726 25.958 1.00 88.81 84 MET A CA 1
ATOM 675 C C . MET A 1 84 ? -23.308 -2.325 27.364 1.00 88.81 84 MET A C 1
ATOM 677 O O . MET A 1 84 ? -24.348 -2.668 27.919 1.00 88.81 84 MET A O 1
ATOM 681 N N . PHE A 1 85 ? -22.112 -2.440 27.939 1.00 89.94 85 PHE A N 1
ATOM 682 C CA . PHE A 1 85 ? -21.914 -2.931 29.296 1.00 89.94 85 PHE A CA 1
ATOM 683 C C . PHE A 1 85 ? -22.537 -1.976 30.317 1.00 89.94 85 PHE A C 1
ATOM 685 O O . PHE A 1 85 ? -23.336 -2.410 31.142 1.00 89.94 85 PHE A O 1
ATOM 692 N N . LYS A 1 86 ? -22.257 -0.671 30.205 1.00 85.69 86 LYS A N 1
ATOM 693 C CA . LYS A 1 86 ? -22.832 0.353 31.094 1.00 85.69 86 LYS A CA 1
ATOM 694 C C . LYS A 1 86 ? -24.342 0.522 30.920 1.00 85.69 86 LYS A C 1
ATOM 696 O O . LYS A 1 86 ? -25.038 0.784 31.890 1.00 85.69 86 LYS A O 1
ATOM 701 N N . SER A 1 87 ? -24.857 0.375 29.701 1.00 84.88 87 SER A N 1
ATOM 702 C CA . SER A 1 87 ? -26.292 0.465 29.399 1.00 84.88 87 SER A CA 1
ATOM 703 C C . SER A 1 87 ? -27.053 -0.840 29.659 1.00 84.88 87 SER A C 1
ATOM 705 O O . SER A 1 87 ? -28.260 -0.901 29.419 1.00 84.88 87 SER A O 1
ATOM 707 N N . ARG A 1 88 ? -26.380 -1.904 30.115 1.00 86.69 88 ARG A N 1
ATOM 708 C CA . ARG A 1 88 ? -27.018 -3.186 30.417 1.00 86.69 88 ARG A CA 1
ATOM 709 C C . ARG A 1 88 ? -27.921 -3.036 31.638 1.00 86.69 88 ARG A C 1
ATOM 711 O O . ARG A 1 88 ? -27.471 -2.547 32.666 1.00 86.69 88 ARG A O 1
ATOM 718 N N . GLN A 1 89 ? -29.156 -3.532 31.545 1.00 79.88 89 GLN A N 1
ATOM 719 C CA . GLN A 1 89 ? -30.163 -3.437 32.616 1.00 79.88 89 GLN A CA 1
ATOM 720 C C . GLN A 1 89 ? -29.618 -3.872 33.983 1.00 79.88 89 GLN A C 1
ATOM 722 O O . GLN A 1 89 ? -29.683 -3.100 34.925 1.00 79.88 89 GLN A O 1
ATOM 727 N N . SER A 1 90 ? -28.923 -5.012 34.053 1.00 82.62 90 SER A N 1
ATOM 728 C CA . SER A 1 90 ? -28.316 -5.503 35.296 1.00 82.62 90 SER A CA 1
ATOM 729 C C . SER A 1 90 ? -27.229 -4.594 35.887 1.00 82.62 90 SER A C 1
ATOM 731 O O . SER A 1 90 ? -27.051 -4.575 37.098 1.00 82.62 90 SER A O 1
ATOM 733 N N . GLU A 1 91 ? -26.462 -3.884 35.053 1.00 80.38 91 GLU A N 1
ATOM 734 C CA . GLU A 1 91 ? -25.429 -2.948 35.527 1.00 80.38 91 GLU A CA 1
ATOM 735 C C . GLU A 1 91 ? -26.044 -1.602 35.915 1.00 80.38 91 GLU A C 1
ATOM 737 O O . GLU A 1 91 ? -25.665 -1.025 36.929 1.00 80.38 91 GLU A O 1
ATOM 742 N N . VAL A 1 92 ? -27.059 -1.143 35.176 1.00 83.06 92 VAL A N 1
ATOM 743 C CA . VAL A 1 92 ? -27.857 0.028 35.558 1.00 83.06 92 VAL A CA 1
ATOM 744 C C . VAL A 1 92 ? -28.562 -0.225 36.890 1.00 83.06 92 VAL A C 1
ATOM 746 O O . VAL A 1 92 ? -28.485 0.627 37.764 1.00 83.06 92 VAL A O 1
ATOM 749 N N . ALA A 1 93 ? -29.174 -1.399 37.077 1.00 78.75 93 ALA A N 1
ATOM 750 C CA . ALA A 1 93 ? -29.849 -1.803 38.308 1.00 78.75 93 ALA A CA 1
ATOM 751 C C . ALA A 1 93 ? -28.916 -1.797 39.522 1.00 78.75 93 ALA A C 1
ATOM 753 O O . ALA A 1 93 ? -29.285 -1.244 40.552 1.00 78.75 93 ALA A O 1
ATOM 754 N N . LYS A 1 94 ? -27.691 -2.327 39.381 1.00 79.44 94 LYS A N 1
ATOM 755 C CA . LYS A 1 94 ? -26.649 -2.219 40.417 1.00 79.44 94 LYS A CA 1
ATOM 756 C C . LYS A 1 94 ? -26.256 -0.766 40.687 1.00 79.44 94 LYS A C 1
ATOM 758 O O . LYS A 1 94 ? -26.115 -0.371 41.834 1.00 79.44 94 LYS A O 1
ATOM 763 N N . ALA A 1 95 ? -26.080 0.044 39.641 1.00 78.25 95 ALA A N 1
ATOM 764 C CA . ALA A 1 95 ? -25.667 1.440 39.789 1.00 78.25 95 ALA A CA 1
ATOM 765 C C . ALA A 1 95 ? -26.733 2.327 40.462 1.00 78.25 95 ALA A C 1
ATOM 767 O O . ALA A 1 95 ? -26.385 3.342 41.060 1.00 78.25 95 ALA A O 1
ATOM 768 N N . VAL A 1 96 ? -28.017 1.963 40.371 1.00 80.69 96 VAL A N 1
ATOM 769 C CA . VAL A 1 96 ? -29.130 2.678 41.026 1.00 80.69 96 VAL A CA 1
ATOM 770 C C . VAL A 1 96 ? -29.606 2.016 42.326 1.00 80.69 96 VAL A C 1
ATOM 772 O O . VAL A 1 96 ? -30.559 2.502 42.940 1.00 80.69 96 VAL A O 1
ATOM 775 N N . GLU A 1 97 ? -28.950 0.940 42.770 1.00 75.88 97 GLU A N 1
ATOM 776 C CA . GLU A 1 97 ? -29.302 0.196 43.987 1.00 75.88 97 GLU A CA 1
ATOM 777 C C . GLU A 1 97 ? -29.148 1.071 45.242 1.00 75.88 97 GLU A C 1
ATOM 779 O O . GLU A 1 97 ? -30.059 1.134 46.070 1.00 75.88 97 GLU A O 1
ATOM 784 N N . ASP A 1 98 ? -28.075 1.867 45.305 1.00 75.12 98 ASP A N 1
ATOM 785 C CA . ASP A 1 98 ? -27.836 2.859 46.367 1.00 75.12 98 ASP A CA 1
ATOM 786 C C . ASP A 1 98 ? -28.885 3.989 46.383 1.00 75.12 98 ASP A C 1
ATOM 788 O O . ASP A 1 98 ? -29.072 4.662 47.397 1.00 75.12 98 ASP A O 1
ATOM 792 N N . MET A 1 99 ? -29.606 4.195 45.274 1.00 76.25 99 MET A N 1
ATOM 793 C CA . MET A 1 99 ? -30.708 5.161 45.169 1.00 76.25 99 MET A CA 1
ATOM 794 C C . MET A 1 99 ? -32.074 4.550 45.536 1.00 76.25 99 MET A C 1
ATOM 796 O O . MET A 1 99 ? -33.092 5.239 45.465 1.00 76.25 99 MET A O 1
ATOM 800 N N . GLY A 1 100 ? -32.123 3.270 45.933 1.00 67.75 100 GLY A N 1
ATOM 801 C CA . GLY A 1 100 ? -33.342 2.579 46.372 1.00 67.75 100 GLY A CA 1
ATOM 802 C C . GLY A 1 100 ? -34.295 2.160 45.245 1.00 67.75 100 GLY A C 1
ATOM 803 O O . GLY A 1 100 ? -35.425 1.743 45.516 1.00 67.75 100 GLY A O 1
ATOM 804 N N . LEU A 1 101 ? -33.864 2.260 43.984 1.00 66.94 101 LEU A N 1
ATOM 805 C CA . LEU A 1 101 ? -34.652 1.896 42.804 1.00 66.94 101 LEU A CA 1
ATOM 806 C C . LEU A 1 101 ? -34.516 0.389 42.518 1.00 66.94 101 LEU A C 1
ATOM 808 O O . LEU A 1 101 ? -33.410 -0.135 42.443 1.00 66.94 101 LEU A O 1
ATOM 812 N N . LYS A 1 102 ? -35.643 -0.321 42.353 1.00 67.94 102 LYS A N 1
ATOM 813 C CA . LYS A 1 102 ? -35.688 -1.776 42.097 1.00 67.94 102 LYS A CA 1
ATOM 814 C C . LYS A 1 102 ? -36.242 -2.084 40.711 1.00 67.94 102 LYS A C 1
ATOM 816 O O . LYS A 1 102 ? -37.227 -1.482 40.286 1.00 67.94 102 LYS A O 1
ATOM 821 N N . GLU A 1 103 ? -35.644 -3.058 40.027 1.00 66.19 103 GLU A N 1
ATOM 822 C CA . GLU A 1 103 ? -36.172 -3.556 38.755 1.00 66.19 103 GLU A CA 1
ATOM 823 C C . GLU A 1 103 ? -37.568 -4.173 38.940 1.00 66.19 103 GLU A C 1
ATOM 825 O O . GLU A 1 103 ? -37.806 -4.993 39.832 1.00 66.19 103 GLU A O 1
ATOM 830 N N . SER A 1 104 ? -38.498 -3.797 38.059 1.00 66.25 104 SER A N 1
ATOM 831 C CA . SER A 1 104 ? -39.830 -4.400 38.001 1.00 66.25 104 SER A CA 1
ATOM 832 C C . SER A 1 104 ? -39.736 -5.791 37.374 1.00 66.25 104 SER A C 1
ATOM 834 O O . SER A 1 104 ? -39.740 -5.940 36.156 1.00 66.25 104 SER A O 1
ATOM 836 N N . THR A 1 105 ? -39.662 -6.821 38.213 1.00 69.56 105 THR A N 1
ATOM 837 C CA . THR A 1 105 ? -39.635 -8.245 37.821 1.00 69.56 105 THR A CA 1
ATOM 838 C C . THR A 1 105 ? -41.014 -8.813 37.481 1.00 69.56 105 THR A C 1
ATOM 840 O O . THR A 1 105 ? -41.120 -9.931 36.977 1.00 69.56 105 THR A O 1
ATOM 843 N N . THR A 1 106 ? -42.088 -8.064 37.737 1.00 71.19 106 THR A N 1
ATOM 844 C CA . THR A 1 106 ? -43.455 -8.481 37.425 1.00 71.19 106 THR A CA 1
ATOM 845 C C . THR A 1 106 ? -43.867 -7.994 36.032 1.00 71.19 106 THR A C 1
ATOM 847 O O . THR A 1 106 ? -43.755 -6.802 35.732 1.00 71.19 106 THR A O 1
ATOM 850 N N . PRO A 1 107 ? -44.356 -8.887 35.151 1.00 73.38 107 PRO A N 1
ATOM 851 C CA . PRO A 1 107 ? -44.885 -8.472 33.860 1.00 73.38 107 PRO A CA 1
ATOM 852 C C . PRO A 1 107 ? -46.135 -7.593 34.055 1.00 73.38 107 PRO A C 1
ATOM 854 O O . PRO A 1 107 ? -46.950 -7.865 34.945 1.00 73.38 107 PRO A O 1
ATOM 857 N N . PRO A 1 108 ? -46.321 -6.542 33.235 1.00 72.94 108 PRO A N 1
ATOM 858 C CA . PRO A 1 108 ? -47.462 -5.644 33.355 1.00 72.94 108 PRO A CA 1
ATOM 859 C C . PRO A 1 108 ? -48.774 -6.400 33.116 1.00 72.94 108 PRO A C 1
ATOM 861 O O . PRO A 1 108 ? -48.927 -7.130 32.134 1.00 72.94 108 PRO A O 1
ATOM 864 N N . LYS A 1 109 ? -49.746 -6.227 34.019 1.00 72.06 109 LYS A N 1
ATOM 865 C CA . LYS A 1 109 ? -51.070 -6.845 33.885 1.00 72.06 109 LYS A CA 1
ATOM 866 C C . LYS A 1 109 ? -51.810 -6.225 32.699 1.00 72.06 109 LYS A C 1
ATOM 868 O O . LYS A 1 109 ? -52.089 -5.029 32.689 1.00 72.06 109 LYS A O 1
ATOM 873 N N . LYS A 1 110 ? -52.171 -7.050 31.713 1.00 71.69 110 LYS A N 1
ATOM 874 C CA . LYS A 1 110 ? -53.038 -6.643 30.603 1.00 71.69 110 LYS A CA 1
ATOM 875 C C . LYS A 1 110 ? -54.460 -6.459 31.138 1.00 71.69 110 LYS A C 1
ATOM 877 O O . LYS A 1 110 ? -55.142 -7.440 31.430 1.00 71.69 110 LYS A O 1
ATOM 882 N N . ILE A 1 111 ? -54.896 -5.211 31.294 1.00 70.94 111 ILE A N 1
ATOM 883 C CA . ILE A 1 111 ? -56.271 -4.895 31.692 1.00 70.94 111 ILE A CA 1
ATOM 884 C C . ILE A 1 111 ? -57.164 -5.207 30.488 1.00 70.94 111 ILE A C 1
ATOM 886 O O . ILE A 1 111 ? -57.187 -4.465 29.508 1.00 70.94 111 ILE A O 1
ATOM 890 N N . SER A 1 112 ? -57.839 -6.354 30.523 1.00 65.00 112 SER A N 1
ATOM 891 C CA . SER A 1 112 ? -58.839 -6.711 29.518 1.00 65.00 112 SER A CA 1
ATOM 892 C C . SER A 1 112 ? -60.185 -6.227 30.032 1.00 65.00 112 SER A C 1
ATOM 894 O O . SER A 1 112 ? -60.725 -6.782 30.983 1.00 65.00 112 SER A O 1
ATOM 896 N N . ILE A 1 113 ? -60.690 -5.149 29.439 1.00 68.06 113 ILE A N 1
ATOM 897 C CA . ILE A 1 113 ? -62.036 -4.644 29.699 1.00 68.06 113 ILE A CA 1
ATOM 898 C C . ILE A 1 113 ? -63.015 -5.656 29.097 1.00 68.06 113 ILE A C 1
ATOM 900 O O . ILE A 1 113 ? -63.174 -5.718 27.877 1.00 68.06 113 ILE A O 1
ATOM 904 N N . ALA A 1 114 ? -63.637 -6.483 29.939 1.00 59.12 114 ALA A N 1
ATOM 905 C CA . ALA A 1 114 ? -64.825 -7.223 29.544 1.00 59.12 114 ALA A CA 1
ATOM 906 C C . ALA A 1 114 ? -65.935 -6.188 29.346 1.00 59.12 114 ALA A C 1
ATOM 908 O O . ALA A 1 114 ? -66.454 -5.603 30.294 1.00 59.12 114 ALA A O 1
ATOM 909 N N . LYS A 1 115 ? -66.215 -5.872 28.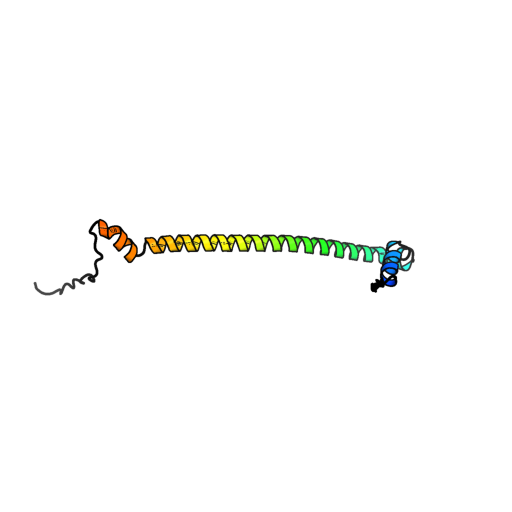084 1.00 57.91 115 LYS A N 1
ATOM 910 C CA . LYS A 1 115 ? -67.312 -4.990 27.713 1.00 57.91 115 LYS A CA 1
ATOM 911 C C . LYS A 1 115 ? -68.616 -5.758 27.925 1.00 57.91 115 LYS A C 1
ATOM 913 O O . LYS A 1 115 ? -68.996 -6.544 27.064 1.00 57.91 115 LYS A O 1
ATOM 918 N N . GLY A 1 116 ? -69.265 -5.524 29.058 1.00 56.03 116 GLY A N 1
ATOM 919 C CA . GLY A 1 116 ? -70.604 -6.026 29.342 1.00 56.03 116 GLY A CA 1
ATOM 920 C C . GLY A 1 116 ? -70.836 -6.180 30.833 1.00 56.03 116 GLY A C 1
ATOM 921 O O . GLY A 1 116 ? -70.609 -7.262 31.339 1.00 56.03 116 GLY A O 1
ATOM 922 N N . ASP A 1 117 ? -71.217 -5.081 31.483 1.00 46.75 117 ASP A N 1
ATOM 923 C CA . ASP A 1 117 ? -72.159 -5.026 32.609 1.00 46.75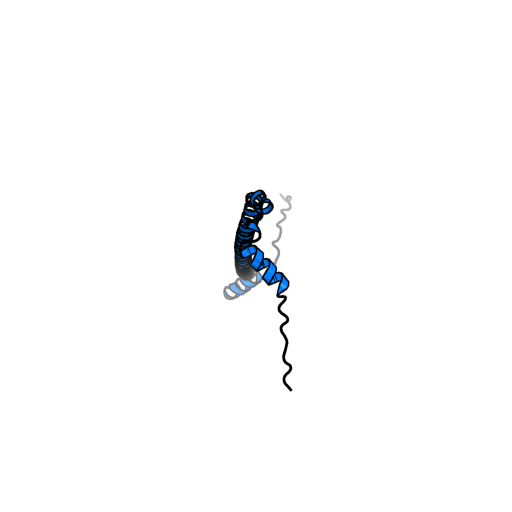 117 ASP A CA 1
ATOM 924 C C . ASP A 1 117 ? -72.533 -3.541 32.759 1.00 46.75 117 ASP A C 1
ATOM 926 O O . ASP A 1 117 ? -71.864 -2.759 33.439 1.00 46.75 117 ASP A O 1
ATOM 930 N N . VAL A 1 118 ? -73.532 -3.149 31.962 1.00 46.22 118 VAL A N 1
ATOM 931 C CA . VAL A 1 118 ? -74.342 -1.936 32.141 1.00 46.22 118 VAL A CA 1
ATOM 932 C C . VAL A 1 118 ? -75.662 -2.396 32.733 1.00 46.22 118 VAL A C 1
ATOM 934 O O . VAL A 1 118 ? -76.177 -3.410 32.207 1.00 46.22 118 VAL A O 1
#

Foldseek 3Di:
DDDDDDDPPPVPVVVVVVCVVVCPVCPPPVNVVCVVVVVVVVVVVVVVVVVVVVVVVVVVVVVVVVVVVVVVVVVVVVVVVVVCVCPPPVNVQVVCVVVVDHDDPDDDDDPDPPPDDD

Sequence (118 aa):
MAAKKKITTNRSVTRSFLEVLNGNFLTRESAIKHLPFLLFLTLLVLSYIGNAHYAEKTLRESEKLKKNLKELRSAHITAKFDLMFKSRQSEVAKAVEDMGLKESTTPPKKISIAKGDV

Radius of gyration: 40.27 Å; chains: 1; bounding box: 119×33×86 Å

Secondary structure (DSSP, 8-state):
----------HHHHHHHHHHHTTTTTTSHHHHHHHHHHHHHHHHHHHHHHHHHHHHHHHHHHHHHHHHHHHHHHHHHHHHHHHHHHTSHHHHHHHTGGGT-----SPPP---------

pLDDT: mean 81.02, std 13.28, range [45.41, 96.75]